Protein AF-A0A0C2JAK4-F1 (afdb_monomer_lite)

InterPro domains:
  IPR053164 IS1016-like transposase [PTHR47163] (3-109)

Foldseek 3Di:
DLVVCVVVVHDLVVCCVVPVDDSVVSVVVCVVCCVVCVLVDDQWEKEKEKDFDFDDDPDDDDDGPTWIWIKMWTPDPVTDIDIDTDPDLQLVRVVVVCPVPPRAQYWYFYPDPPDTDTDGNVCCPDPVVSVVVRCSSCPDDPPPD

Organism: Thelohanellus kitauei (NCBI:txid669202)

Radius of gyration: 22.24 Å; chains: 1; bounding box: 62×41×55 Å

Sequence (145 aa):
MLSYFWLSSANNKQIETYTGHCKSTVTHYKTFLRPLVSDRGENVIVEIDETKMGKNKHHRGHSVDGAWVLGGVERTEEHRVFLVYVSDRTEATLLGIIRTYVLPLSIIMTIVFCHITILTNSILTSPLTIATLSRILKLEPIPIV

pLDDT: mean 70.79, std 16.75, range [28.66, 92.81]

Structure (mmCIF, N/CA/C/O backbone):
data_AF-A0A0C2JAK4-F1
#
_entry.id   AF-A0A0C2JAK4-F1
#
loop_
_atom_site.group_PDB
_atom_site.id
_atom_site.type_symbol
_atom_site.label_atom_id
_atom_site.label_alt_id
_atom_site.label_comp_id
_atom_site.label_asym_id
_atom_site.label_entity_id
_atom_site.label_seq_id
_atom_site.pdbx_PDB_ins_code
_atom_site.Cartn_x
_atom_site.Cartn_y
_atom_site.Cartn_z
_atom_site.occupancy
_atom_site.B_iso_or_equiv
_atom_site.auth_seq_id
_atom_site.auth_comp_id
_atom_site.auth_asym_id
_atom_site.auth_atom_id
_atom_site.pdbx_PDB_model_num
ATOM 1 N N . MET A 1 1 ? -19.560 11.756 17.191 1.00 76.94 1 MET A N 1
ATOM 2 C CA . MET A 1 1 ? -19.222 10.966 18.398 1.00 76.94 1 MET A CA 1
ATOM 3 C C . MET A 1 1 ? -18.855 9.516 18.059 1.00 76.94 1 MET A C 1
ATOM 5 O O . MET A 1 1 ? -17.797 9.081 18.482 1.00 76.94 1 MET A O 1
ATOM 9 N N . LEU A 1 2 ? -19.630 8.781 17.246 1.00 82.75 2 LEU A N 1
ATOM 10 C CA . LEU A 1 2 ? -19.293 7.394 16.856 1.00 82.75 2 LEU A CA 1
ATOM 11 C C . LEU A 1 2 ? -17.966 7.239 16.077 1.00 82.75 2 LEU A C 1
ATOM 13 O O . LEU A 1 2 ? -17.293 6.222 16.216 1.00 82.75 2 LEU A O 1
ATOM 17 N N . SER A 1 3 ? -17.555 8.243 15.292 1.00 84.44 3 SER A N 1
ATOM 18 C CA . SER A 1 3 ? -16.267 8.258 14.568 1.00 84.44 3 SER A CA 1
ATOM 19 C C . SER A 1 3 ? -15.070 8.232 15.509 1.00 84.44 3 SER A C 1
ATOM 21 O O . SER A 1 3 ? -14.101 7.531 15.240 1.00 84.44 3 SER A O 1
ATOM 23 N N . TYR A 1 4 ? -15.159 8.948 16.631 1.00 86.56 4 TYR A N 1
ATOM 24 C CA . TYR A 1 4 ? -14.109 8.989 17.645 1.00 86.56 4 TYR A CA 1
ATOM 25 C C . TYR A 1 4 ? -13.848 7.600 18.237 1.00 86.56 4 TYR A C 1
ATOM 27 O O . TYR A 1 4 ? -12.702 7.175 18.313 1.00 86.56 4 TYR A O 1
ATOM 35 N N . PHE A 1 5 ? -14.907 6.853 18.566 1.00 86.94 5 PHE A N 1
ATOM 36 C CA . PHE A 1 5 ? -14.777 5.490 19.087 1.00 86.94 5 PHE A CA 1
ATOM 37 C C . PHE A 1 5 ? -14.240 4.485 18.062 1.00 86.94 5 PHE A C 1
ATOM 39 O O . PHE A 1 5 ? -13.640 3.480 18.434 1.00 86.94 5 PHE A O 1
ATOM 46 N N . TRP A 1 6 ? -14.476 4.729 16.771 1.00 81.50 6 TRP A N 1
ATOM 47 C CA . TRP A 1 6 ? -13.895 3.914 15.708 1.00 81.50 6 TRP A CA 1
ATOM 48 C C . TRP A 1 6 ? -12.390 4.172 15.578 1.00 81.50 6 TRP A C 1
ATOM 50 O O . TRP A 1 6 ? -11.620 3.222 15.515 1.00 81.50 6 TRP A O 1
ATOM 60 N N . LEU A 1 7 ? -11.976 5.444 15.624 1.00 81.50 7 LEU A N 1
ATOM 61 C CA . LEU A 1 7 ? -10.567 5.854 15.595 1.00 81.50 7 LEU A CA 1
ATOM 62 C C . LEU A 1 7 ? -9.779 5.383 16.824 1.00 81.50 7 LEU A C 1
ATOM 64 O O . LEU A 1 7 ? -8.605 5.058 16.703 1.00 81.50 7 LEU A O 1
ATOM 68 N N . SER A 1 8 ? -10.411 5.321 17.997 1.00 84.00 8 SER A N 1
ATOM 69 C CA . SER A 1 8 ? -9.791 4.788 19.216 1.00 84.00 8 SER A CA 1
ATOM 70 C C . SER A 1 8 ? -9.843 3.258 19.323 1.00 84.00 8 SER A C 1
ATOM 72 O O . SER A 1 8 ? -9.528 2.712 20.380 1.00 84.00 8 SER A O 1
ATOM 74 N N . SER A 1 9 ? -10.243 2.558 18.253 1.00 83.50 9 SER A N 1
ATOM 75 C CA . SER A 1 9 ? -10.351 1.093 18.200 1.00 83.50 9 SER A CA 1
ATOM 76 C C . SER A 1 9 ? -11.215 0.492 19.321 1.00 83.50 9 SER A C 1
ATOM 78 O O . SER A 1 9 ? -10.938 -0.595 19.827 1.00 83.50 9 SER A O 1
ATOM 80 N N . ALA A 1 10 ? -12.294 1.181 19.711 1.00 86.75 10 ALA A N 1
ATOM 81 C CA . ALA A 1 10 ? -13.186 0.724 20.772 1.00 86.75 10 ALA A CA 1
ATOM 82 C C . ALA A 1 10 ? -14.059 -0.468 20.334 1.00 86.75 10 ALA A C 1
ATOM 84 O O . ALA A 1 10 ? -14.541 -0.569 19.191 1.00 86.75 10 ALA A O 1
ATOM 85 N N . ASN A 1 11 ? -14.315 -1.372 21.280 1.00 89.31 11 ASN A N 1
ATOM 86 C CA . ASN A 1 11 ? -15.092 -2.580 21.040 1.00 89.31 11 ASN A CA 1
ATOM 87 C C . ASN A 1 11 ? -16.589 -2.251 20.880 1.00 89.31 11 ASN A C 1
ATOM 89 O O . ASN A 1 11 ? -17.099 -1.338 21.526 1.00 89.31 11 ASN A O 1
ATOM 93 N N . ASN A 1 12 ? -17.327 -3.004 20.055 1.00 87.94 12 ASN A N 1
ATOM 94 C CA . ASN A 1 12 ? -18.733 -2.689 19.735 1.00 87.94 12 ASN A CA 1
ATOM 95 C C . ASN A 1 12 ? -19.600 -2.586 20.995 1.00 87.94 12 ASN A C 1
ATOM 97 O O . ASN A 1 12 ? -20.368 -1.642 21.140 1.00 87.94 12 ASN A O 1
ATOM 101 N N . LYS A 1 13 ? -19.379 -3.490 21.952 1.00 89.38 13 LYS A N 1
ATOM 102 C CA . LYS A 1 13 ? -20.097 -3.506 23.229 1.00 89.38 13 LYS A CA 1
ATOM 103 C C . LYS A 1 13 ? -19.837 -2.252 24.071 1.00 89.38 13 LYS A C 1
ATOM 105 O O . LYS A 1 13 ? -20.741 -1.768 24.733 1.00 89.38 13 LYS A O 1
ATOM 110 N N . GLN A 1 14 ? -18.620 -1.705 24.024 1.00 89.19 14 GLN A N 1
ATOM 111 C CA . GLN A 1 14 ? -18.293 -0.449 24.706 1.00 89.19 14 GLN A CA 1
ATOM 112 C C . GLN A 1 14 ? -19.018 0.725 24.044 1.00 89.19 14 GLN A C 1
ATOM 114 O O . GLN A 1 14 ? -19.577 1.572 24.731 1.00 89.19 14 GLN A O 1
ATOM 119 N N . ILE A 1 15 ? -19.058 0.747 22.710 1.00 90.00 15 ILE A N 1
ATOM 120 C CA . ILE A 1 15 ? -19.743 1.790 21.937 1.00 90.00 15 ILE A CA 1
ATOM 121 C C . ILE A 1 15 ? -21.242 1.790 22.242 1.00 90.00 15 ILE A C 1
ATOM 123 O O . ILE A 1 15 ? -21.810 2.855 22.477 1.00 90.00 15 ILE A O 1
ATOM 127 N N . GLU A 1 16 ? -21.864 0.612 22.283 1.00 91.69 16 GLU A N 1
ATOM 128 C CA . GLU A 1 16 ? -23.271 0.441 22.663 1.00 91.69 16 GLU A CA 1
ATOM 129 C C . GLU A 1 16 ? -23.534 1.010 24.067 1.00 91.69 16 GLU A C 1
ATOM 131 O O . GLU A 1 16 ? -24.445 1.817 24.232 1.00 91.69 16 GLU A O 1
ATOM 136 N N . THR A 1 17 ? -22.684 0.695 25.053 1.00 92.81 17 THR A N 1
ATOM 137 C CA . THR A 1 17 ? -22.815 1.210 26.427 1.00 92.81 17 THR A CA 1
ATOM 138 C C . THR A 1 17 ? -22.632 2.728 26.522 1.00 92.81 17 THR A C 1
ATOM 140 O O . THR A 1 17 ? -23.384 3.386 27.234 1.00 92.81 17 THR A O 1
ATOM 143 N N . TYR A 1 18 ? -21.649 3.304 25.824 1.00 90.81 18 TYR A N 1
ATOM 144 C CA . TYR A 1 18 ? -21.356 4.740 25.919 1.00 90.81 18 TYR A CA 1
ATOM 145 C C . TYR A 1 18 ? -22.320 5.622 25.123 1.00 90.81 18 TYR A C 1
ATOM 147 O O . TYR A 1 18 ? -22.541 6.770 25.497 1.00 90.81 18 TYR A O 1
ATOM 155 N N . THR A 1 19 ? -22.856 5.124 24.005 1.00 89.00 19 THR A N 1
ATOM 156 C CA . THR A 1 19 ? -23.712 5.917 23.103 1.00 89.00 19 THR A CA 1
ATOM 157 C C . THR A 1 19 ? -25.196 5.581 23.211 1.00 89.00 19 THR A C 1
ATOM 159 O O . THR A 1 19 ? -26.024 6.361 22.751 1.00 89.00 19 THR A O 1
ATOM 162 N N . GLY A 1 20 ? -25.549 4.426 23.787 1.00 91.25 20 GLY A N 1
ATOM 163 C CA . GLY A 1 20 ? -26.929 3.938 23.859 1.00 91.25 20 GLY A CA 1
ATOM 164 C C . GLY A 1 20 ? -27.512 3.507 22.508 1.00 91.25 20 GLY A C 1
ATOM 165 O O . GLY A 1 20 ? -28.713 3.265 22.405 1.00 91.25 20 GLY A O 1
ATOM 166 N N . HIS A 1 21 ? -26.698 3.426 21.450 1.00 90.50 21 HIS A N 1
ATOM 167 C CA . HIS A 1 21 ? -27.156 2.991 20.134 1.00 90.50 21 HIS A CA 1
ATOM 168 C C . HIS A 1 21 ? -27.293 1.472 20.052 1.00 90.50 21 HIS A C 1
ATOM 170 O O . HIS A 1 21 ? -26.518 0.723 20.643 1.00 90.50 21 HIS A O 1
ATOM 176 N N . CYS A 1 22 ? -28.253 1.006 19.252 1.00 91.38 22 CYS A N 1
ATOM 177 C CA . CYS A 1 22 ? -28.420 -0.418 19.008 1.00 91.38 22 CYS A CA 1
ATOM 178 C C . CYS A 1 22 ? -27.255 -0.993 18.182 1.00 91.38 22 CYS A C 1
ATOM 180 O O . CYS A 1 22 ? -26.648 -0.323 17.338 1.00 91.38 22 CYS A O 1
ATOM 182 N N . LYS A 1 23 ? -26.980 -2.284 18.392 1.00 91.81 23 LYS A N 1
ATOM 183 C CA . LYS A 1 23 ? -25.909 -3.034 17.722 1.00 91.81 23 LYS A CA 1
ATOM 184 C C . LYS A 1 23 ? -25.942 -2.924 16.192 1.00 91.81 23 LYS A C 1
ATOM 186 O O . LYS A 1 23 ? -24.886 -2.848 15.557 1.00 91.81 23 LYS A O 1
ATOM 191 N N . SER A 1 24 ? -27.135 -2.909 15.590 1.00 92.19 24 SER A N 1
ATOM 192 C CA . SER A 1 24 ? -27.302 -2.776 14.137 1.00 92.19 24 SER A CA 1
ATOM 193 C C . SER A 1 24 ? -26.814 -1.417 13.637 1.00 92.19 24 SER A C 1
ATOM 195 O O . SER A 1 24 ? -26.059 -1.380 12.672 1.00 92.19 24 SER A O 1
ATOM 197 N N . THR A 1 25 ? -27.143 -0.326 14.332 1.00 91.81 25 THR A N 1
ATOM 198 C CA . THR A 1 25 ? -26.669 1.029 14.014 1.00 91.81 25 THR A CA 1
ATOM 199 C C . THR A 1 25 ? -25.156 1.148 14.152 1.00 91.81 25 THR A C 1
ATOM 201 O O . THR A 1 25 ? -24.506 1.677 13.253 1.00 91.81 25 THR A O 1
ATOM 204 N N . VAL A 1 26 ? -24.567 0.602 15.224 1.00 91.25 26 VAL A N 1
ATOM 205 C CA . VAL A 1 26 ? -23.102 0.596 15.405 1.00 91.25 26 VAL A CA 1
ATOM 206 C C . VAL A 1 26 ? -22.424 -0.157 14.261 1.00 91.25 26 VAL A C 1
ATOM 208 O O . VAL A 1 26 ? -21.462 0.337 13.678 1.00 91.25 26 VAL A O 1
ATOM 211 N N . THR A 1 27 ? -22.951 -1.324 13.894 1.00 90.81 27 THR A N 1
ATOM 212 C CA . THR A 1 27 ? -22.408 -2.136 12.796 1.00 90.81 27 THR A CA 1
ATOM 213 C C . THR A 1 27 ? -22.542 -1.418 11.456 1.00 90.81 27 THR A C 1
ATOM 215 O O . THR A 1 27 ? -21.560 -1.308 10.729 1.00 90.81 27 THR A O 1
ATOM 218 N N . HIS A 1 28 ? -23.724 -0.876 11.152 1.00 91.56 28 HIS A N 1
ATOM 219 C CA . HIS A 1 28 ? -23.988 -0.139 9.918 1.00 91.56 28 HIS A CA 1
ATOM 220 C C . HIS A 1 28 ? -23.047 1.063 9.782 1.00 91.56 28 HIS A C 1
ATOM 222 O O . HIS A 1 28 ? -22.443 1.276 8.734 1.00 91.56 28 HIS A O 1
ATOM 228 N N . TYR A 1 29 ? -22.840 1.790 10.879 1.00 89.19 29 TYR A N 1
ATOM 229 C CA . TYR A 1 29 ? -21.909 2.905 10.938 1.00 89.19 29 TYR A CA 1
ATOM 230 C C . TYR A 1 29 ? -20.452 2.480 10.711 1.00 89.19 29 TYR A C 1
ATOM 232 O O . TYR A 1 29 ? -19.749 3.109 9.923 1.00 89.19 29 TYR A O 1
ATOM 240 N N . LYS A 1 30 ? -19.987 1.396 11.355 1.00 86.25 30 LYS A N 1
ATOM 241 C CA . LYS A 1 30 ? -18.631 0.864 11.128 1.00 86.25 30 LYS A CA 1
ATOM 242 C C . LYS A 1 30 ? -18.432 0.429 9.674 1.00 86.25 30 LYS A C 1
ATOM 244 O O . LYS A 1 30 ? -17.369 0.685 9.117 1.00 86.25 30 LYS A O 1
ATOM 249 N N . THR A 1 31 ? -19.434 -0.204 9.066 1.00 88.56 31 THR A N 1
ATOM 250 C CA . THR A 1 31 ? -19.401 -0.612 7.654 1.00 88.56 31 THR A CA 1
ATOM 251 C C . THR A 1 31 ? -19.341 0.595 6.723 1.00 88.56 31 THR A C 1
ATOM 253 O O . THR A 1 31 ? -18.576 0.569 5.768 1.00 88.56 31 THR A O 1
ATOM 256 N N . PHE A 1 32 ? -20.088 1.660 7.023 1.00 87.00 32 PHE A N 1
ATOM 257 C CA . PHE A 1 32 ? -20.065 2.908 6.259 1.00 87.00 32 PHE A CA 1
ATOM 258 C C . PHE A 1 32 ? -18.734 3.665 6.393 1.00 87.00 32 PHE A C 1
ATOM 260 O O . PHE A 1 32 ? -18.204 4.160 5.404 1.00 87.00 32 PHE A O 1
ATOM 267 N N . LEU A 1 33 ? -18.163 3.735 7.600 1.00 81.88 33 LEU A N 1
ATOM 268 C CA . LEU A 1 33 ? -16.890 4.420 7.837 1.00 81.88 33 LEU A CA 1
ATOM 269 C C . LEU A 1 33 ? -15.672 3.682 7.289 1.00 81.88 33 LEU A C 1
ATOM 271 O O . LEU A 1 33 ? -14.689 4.332 6.948 1.00 81.88 33 LEU A O 1
ATOM 275 N N . ARG A 1 34 ? -15.706 2.345 7.249 1.00 79.06 34 ARG A N 1
ATOM 276 C CA . ARG A 1 34 ? -14.562 1.531 6.829 1.00 79.06 34 ARG A CA 1
ATOM 277 C C . ARG A 1 34 ? -13.983 1.985 5.483 1.00 79.06 34 ARG A C 1
ATOM 279 O O . ARG A 1 34 ? -12.807 2.309 5.492 1.00 79.06 34 ARG A O 1
ATOM 286 N N . PRO A 1 35 ? -14.740 2.084 4.374 1.00 73.00 35 PRO A N 1
ATOM 287 C CA . PRO A 1 35 ? -14.182 2.574 3.112 1.00 73.00 35 PRO A CA 1
ATOM 288 C C . PRO A 1 35 ? -13.702 4.029 3.222 1.00 73.00 35 PRO A C 1
ATOM 290 O O . PRO A 1 35 ? -12.588 4.337 2.832 1.00 73.00 35 PRO A O 1
ATOM 293 N N . LEU A 1 36 ? -14.467 4.908 3.879 1.00 70.94 36 LEU A N 1
ATOM 294 C CA . LEU A 1 36 ? -14.121 6.333 4.004 1.00 70.94 36 LEU A CA 1
ATOM 295 C C . LEU A 1 36 ? -12.795 6.600 4.738 1.00 70.94 36 LEU A C 1
ATOM 297 O O . LEU A 1 36 ? -12.206 7.670 4.572 1.00 70.94 36 LEU A O 1
ATOM 301 N N . VAL A 1 37 ? -12.358 5.670 5.592 1.00 66.12 37 VAL A N 1
ATOM 302 C CA . VAL A 1 37 ? -11.140 5.809 6.401 1.00 66.12 37 VAL A CA 1
ATOM 303 C C . VAL A 1 37 ? -10.040 4.824 5.987 1.00 66.12 37 VAL A C 1
ATOM 305 O O . VAL A 1 37 ? -8.871 5.179 6.099 1.00 66.12 37 VAL A O 1
ATOM 308 N N . SER A 1 38 ? -10.367 3.643 5.448 1.00 59.59 38 SER A N 1
ATOM 309 C CA . SER A 1 38 ? -9.380 2.709 4.870 1.00 59.59 38 SER A CA 1
ATOM 310 C C . SER A 1 38 ? -8.662 3.292 3.655 1.00 59.59 38 SER A C 1
ATOM 312 O O . SER A 1 38 ? -7.501 2.964 3.433 1.00 59.59 38 SER A O 1
ATOM 314 N N . ASP A 1 39 ? -9.286 4.225 2.934 1.00 54.72 39 ASP A N 1
ATOM 315 C CA . ASP A 1 39 ? -8.647 4.935 1.819 1.00 54.72 39 ASP A CA 1
ATOM 316 C C . ASP A 1 39 ? -7.495 5.858 2.280 1.00 54.72 39 ASP A C 1
ATOM 318 O O . ASP A 1 39 ? -6.775 6.430 1.461 1.00 54.72 39 ASP A O 1
ATOM 322 N N . ARG A 1 40 ? -7.290 6.010 3.599 1.00 51.91 40 ARG A N 1
ATOM 323 C CA . ARG A 1 40 ? -6.191 6.778 4.206 1.00 51.91 40 ARG A CA 1
ATOM 324 C C . ARG A 1 40 ? -5.013 5.917 4.660 1.00 51.91 40 ARG A C 1
ATOM 326 O O . ARG A 1 40 ? -4.355 6.295 5.621 1.00 51.91 40 ARG A O 1
ATOM 333 N N . GLY A 1 41 ? -4.752 4.827 3.937 1.00 53.16 41 GLY A N 1
ATOM 334 C CA . GLY A 1 41 ? -3.452 4.166 3.830 1.00 53.16 41 GLY A CA 1
ATOM 335 C C . GLY A 1 41 ? -2.837 3.732 5.156 1.00 53.16 41 GLY A C 1
ATOM 336 O O . GLY A 1 41 ? -2.249 4.529 5.886 1.00 53.16 41 GLY A O 1
ATOM 337 N N . GLU A 1 42 ? -2.857 2.427 5.420 1.00 58.50 42 GLU A N 1
ATOM 338 C CA . GLU A 1 42 ? -1.769 1.835 6.197 1.00 58.50 42 GLU A CA 1
ATOM 339 C C . GLU A 1 42 ? -0.447 2.354 5.617 1.00 58.50 42 GLU A C 1
ATOM 341 O O . GLU A 1 42 ? -0.331 2.517 4.401 1.00 58.50 42 GLU A O 1
ATOM 346 N N . ASN A 1 43 ? 0.521 2.684 6.475 1.00 63.06 43 ASN A N 1
ATOM 347 C CA . ASN A 1 43 ? 1.854 3.138 6.072 1.00 63.06 43 ASN A CA 1
ATOM 348 C C . ASN A 1 43 ? 2.610 1.976 5.402 1.00 63.06 43 ASN A C 1
ATOM 350 O O . ASN A 1 43 ? 3.599 1.471 5.933 1.00 63.06 43 ASN A O 1
ATOM 354 N N . VAL A 1 44 ? 2.090 1.500 4.271 1.00 72.44 44 VAL A N 1
ATOM 355 C CA . VAL A 1 44 ? 2.578 0.353 3.530 1.00 72.44 44 VAL A CA 1
ATOM 356 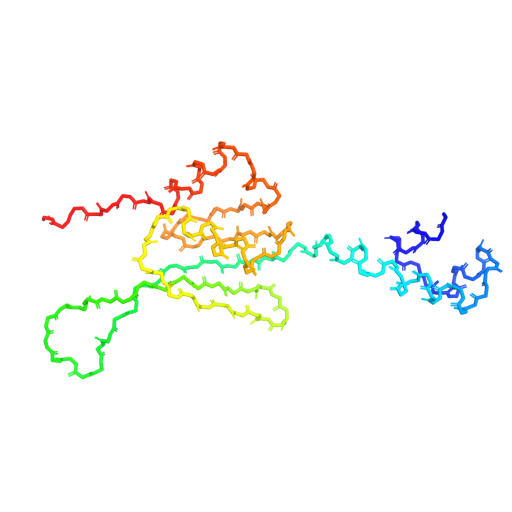C C . VAL A 1 44 ? 3.911 0.752 2.943 1.00 72.44 44 VAL A C 1
ATOM 358 O O . VAL A 1 44 ? 4.039 1.768 2.256 1.00 72.44 44 VAL A O 1
ATOM 361 N N . ILE A 1 45 ? 4.917 -0.046 3.266 1.00 79.62 45 ILE A N 1
ATOM 362 C CA . ILE A 1 45 ? 6.256 0.126 2.741 1.00 79.62 45 ILE A CA 1
ATOM 363 C C . ILE A 1 45 ? 6.309 -0.627 1.414 1.00 79.62 45 ILE A C 1
ATOM 365 O O . ILE A 1 45 ? 6.118 -1.842 1.389 1.00 79.62 45 ILE A O 1
ATOM 369 N N . VAL A 1 46 ? 6.557 0.087 0.322 1.00 81.94 46 VAL A N 1
ATOM 370 C CA . VAL A 1 46 ? 6.717 -0.492 -1.014 1.00 81.94 46 VAL A CA 1
ATOM 371 C C . VAL A 1 46 ? 8.167 -0.356 -1.433 1.00 81.94 46 VAL A C 1
ATOM 373 O O . VAL A 1 46 ? 8.695 0.754 -1.499 1.00 81.94 46 VAL A O 1
ATOM 376 N N . GLU A 1 47 ? 8.807 -1.481 -1.723 1.00 85.25 47 GLU A N 1
ATOM 377 C CA . GLU A 1 47 ? 10.134 -1.503 -2.324 1.00 85.25 47 GLU A CA 1
ATOM 378 C C . GLU A 1 47 ? 10.006 -1.456 -3.835 1.00 85.25 47 GLU A C 1
ATOM 380 O O . GLU A 1 47 ? 9.246 -2.235 -4.399 1.00 85.25 47 GLU A O 1
ATOM 385 N N . ILE A 1 48 ? 10.728 -0.547 -4.483 1.00 85.44 48 ILE A N 1
ATOM 386 C CA . ILE A 1 48 ? 10.701 -0.375 -5.937 1.00 85.44 48 ILE A CA 1
ATOM 387 C C . ILE A 1 48 ? 12.110 -0.569 -6.488 1.00 85.44 48 ILE A C 1
ATOM 389 O O . ILE A 1 48 ? 13.066 0.017 -5.968 1.00 85.44 48 ILE A O 1
ATOM 393 N N . ASP A 1 49 ? 12.209 -1.366 -7.551 1.00 83.69 49 ASP A N 1
ATOM 394 C CA . ASP A 1 49 ? 13.454 -1.686 -8.241 1.00 83.69 49 ASP A CA 1
ATOM 395 C C . ASP A 1 49 ? 13.304 -1.621 -9.773 1.00 83.69 49 ASP A C 1
ATOM 397 O O . ASP A 1 49 ? 12.254 -1.944 -10.338 1.00 83.69 49 ASP A O 1
ATOM 401 N N . GLU A 1 50 ? 14.374 -1.206 -10.452 1.00 82.00 50 GLU A N 1
ATOM 402 C CA . GLU A 1 50 ? 14.474 -1.144 -11.913 1.00 82.00 50 GLU A CA 1
ATOM 403 C C . GLU A 1 50 ? 15.408 -2.247 -12.414 1.00 82.00 50 GLU A C 1
ATOM 405 O O . GLU A 1 50 ? 16.611 -2.220 -12.165 1.00 82.00 50 GLU A O 1
ATOM 410 N N . THR A 1 51 ? 14.888 -3.189 -13.203 1.00 79.56 51 THR A N 1
ATOM 411 C CA . THR A 1 51 ? 15.701 -4.265 -13.784 1.00 79.56 51 THR A CA 1
ATOM 412 C C . THR A 1 51 ? 15.601 -4.274 -15.308 1.00 79.56 51 THR A C 1
ATOM 414 O O . THR A 1 51 ? 14.513 -4.261 -15.887 1.00 79.56 51 THR A O 1
ATOM 417 N N . LYS A 1 52 ? 16.749 -4.362 -15.993 1.00 78.81 52 LYS A N 1
ATOM 418 C CA . LYS A 1 52 ? 16.798 -4.623 -17.438 1.00 78.81 52 LYS A CA 1
ATOM 419 C C . LYS A 1 52 ? 16.722 -6.129 -17.688 1.00 78.81 52 LYS A C 1
ATOM 421 O O . LYS A 1 52 ? 17.694 -6.856 -17.498 1.00 78.81 52 LYS A O 1
ATOM 426 N N . MET A 1 53 ? 15.567 -6.596 -18.142 1.00 69.38 53 MET A N 1
ATOM 427 C CA . MET A 1 53 ? 15.323 -7.991 -18.487 1.00 69.38 53 MET A CA 1
ATOM 428 C C . MET A 1 53 ? 15.721 -8.259 -19.937 1.00 69.38 53 MET A C 1
ATOM 430 O O . MET A 1 53 ? 15.068 -7.832 -20.888 1.00 69.38 53 MET A O 1
ATOM 434 N N . GLY A 1 54 ? 16.802 -9.009 -20.113 1.00 70.38 54 GLY A N 1
ATOM 435 C CA . GLY A 1 54 ? 17.232 -9.533 -21.401 1.00 70.38 54 GLY A CA 1
ATOM 436 C C . GLY A 1 54 ? 17.220 -11.060 -21.410 1.00 70.38 54 GLY A C 1
ATOM 437 O O . GLY A 1 54 ? 17.587 -11.692 -20.422 1.00 70.38 54 GLY A O 1
ATOM 438 N N . LYS A 1 55 ? 16.833 -11.689 -22.525 1.00 63.81 55 LYS A N 1
ATOM 439 C CA . LYS A 1 55 ? 17.086 -13.123 -22.720 1.00 63.81 55 LYS A CA 1
ATOM 440 C C . LYS A 1 55 ? 18.590 -13.390 -22.734 1.00 63.81 55 LYS A C 1
ATOM 442 O O . LYS A 1 55 ? 19.277 -12.825 -23.569 1.00 63.81 55 LYS A O 1
ATOM 447 N N . ASN A 1 56 ? 19.042 -14.345 -21.919 1.00 57.81 56 ASN A N 1
ATOM 448 C CA . ASN A 1 56 ? 19.994 -15.367 -22.360 1.00 57.81 56 ASN A CA 1
ATOM 449 C C . ASN A 1 56 ? 19.892 -16.620 -21.485 1.00 57.81 56 ASN A C 1
ATOM 451 O O . ASN A 1 56 ? 20.385 -16.664 -20.364 1.00 57.81 56 ASN A O 1
ATOM 455 N N . LYS A 1 57 ? 19.306 -17.687 -22.031 1.00 57.91 57 LYS A N 1
ATOM 456 C CA . LYS A 1 57 ? 19.522 -19.047 -21.529 1.00 57.91 57 LYS A CA 1
ATOM 457 C C . LYS A 1 57 ? 20.329 -19.759 -22.618 1.00 57.91 57 LYS A C 1
ATOM 459 O O . LYS A 1 57 ? 19.841 -19.810 -23.744 1.00 57.91 57 LYS A O 1
ATOM 464 N N . HIS A 1 58 ? 21.506 -20.305 -22.277 1.00 58.41 58 HIS A N 1
ATOM 465 C CA . HIS A 1 58 ? 22.464 -21.058 -23.132 1.00 58.41 58 HIS A CA 1
ATOM 466 C C . HIS A 1 58 ? 23.607 -20.278 -23.845 1.00 58.41 58 HIS A C 1
ATOM 468 O O . HIS A 1 58 ? 24.201 -20.810 -24.777 1.00 58.41 58 HIS A O 1
ATOM 474 N N . HIS A 1 59 ? 23.973 -19.072 -23.387 1.00 55.41 59 HIS A N 1
ATOM 475 C CA . HIS A 1 59 ? 25.279 -18.402 -23.631 1.00 55.41 59 HIS A CA 1
ATOM 476 C C . HIS A 1 59 ? 25.850 -18.403 -25.068 1.00 55.41 59 HIS A C 1
ATOM 478 O O . HIS A 1 59 ? 27.060 -18.519 -25.262 1.00 55.41 59 HIS A O 1
ATOM 484 N N . ARG A 1 60 ? 25.011 -18.240 -26.092 1.00 56.38 60 ARG A N 1
ATOM 485 C CA . ARG A 1 60 ? 25.472 -17.912 -27.448 1.00 56.38 60 ARG A CA 1
ATOM 486 C C . ARG A 1 60 ? 25.154 -16.448 -27.754 1.00 56.38 60 ARG A C 1
ATOM 488 O O . ARG A 1 60 ? 23.991 -16.069 -27.694 1.00 56.38 60 ARG A O 1
ATOM 495 N N . GLY A 1 61 ? 26.174 -15.673 -28.135 1.00 63.88 61 GLY A N 1
ATOM 496 C CA . GLY A 1 61 ? 26.033 -14.322 -28.698 1.00 63.88 61 GLY A CA 1
ATOM 497 C C . GLY A 1 61 ? 26.387 -13.151 -27.768 1.00 63.88 61 GLY A C 1
ATOM 498 O O . GLY A 1 61 ? 26.646 -13.325 -26.580 1.00 63.88 61 GLY A O 1
ATOM 499 N N . HIS A 1 62 ? 26.411 -11.954 -28.364 1.00 58.97 62 HIS A N 1
ATOM 500 C CA . HIS A 1 62 ? 26.687 -10.657 -27.742 1.00 58.97 62 HIS A CA 1
ATOM 501 C C . HIS A 1 62 ? 25.387 -9.981 -27.271 1.00 58.97 62 HIS A C 1
ATOM 503 O O . HIS A 1 62 ? 24.332 -10.196 -27.856 1.00 58.97 62 HIS A O 1
ATOM 509 N N . SER A 1 63 ? 25.543 -9.185 -26.212 1.00 56.41 63 SER A N 1
ATOM 510 C CA . SER A 1 63 ? 24.641 -8.281 -25.475 1.00 56.41 63 SER A CA 1
ATOM 511 C C . SER A 1 63 ? 23.145 -8.196 -25.817 1.00 56.41 63 SER A C 1
ATOM 513 O O . SER A 1 63 ? 22.741 -8.027 -26.964 1.00 56.41 63 SER A O 1
ATOM 515 N N . VAL A 1 64 ? 22.317 -8.188 -24.766 1.00 56.03 64 VAL A N 1
ATOM 516 C CA . VAL A 1 64 ? 20.861 -8.130 -24.896 1.00 56.03 64 VAL A CA 1
ATOM 517 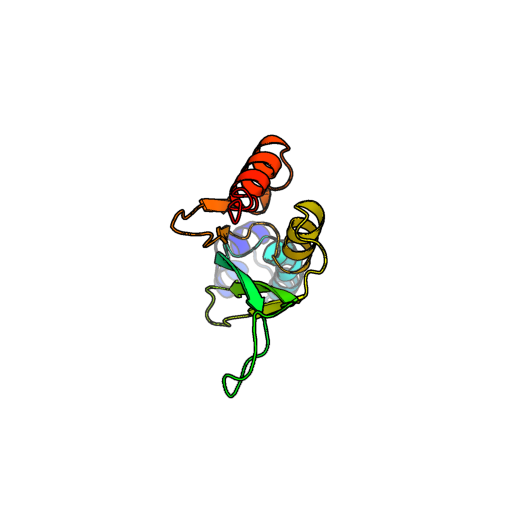C C . VAL A 1 64 ? 20.346 -6.699 -25.035 1.00 56.03 64 VAL A C 1
ATOM 519 O O . VAL A 1 64 ? 20.486 -5.860 -24.134 1.00 56.03 64 VAL A O 1
ATOM 522 N N . ASP A 1 65 ? 19.642 -6.481 -26.142 1.00 63.72 65 ASP A N 1
ATOM 523 C CA . ASP A 1 65 ? 18.624 -5.449 -26.312 1.00 63.72 65 ASP A CA 1
ATOM 524 C C . ASP A 1 65 ? 17.418 -5.801 -25.415 1.00 63.72 65 ASP A C 1
ATOM 526 O O . ASP A 1 65 ? 16.464 -6.470 -25.805 1.00 63.72 65 ASP A O 1
ATOM 530 N N . GLY A 1 66 ? 17.591 -5.550 -24.116 1.00 69.25 66 GLY A N 1
ATOM 531 C CA . GLY A 1 66 ? 16.679 -5.977 -23.055 1.00 69.25 66 GLY A CA 1
ATOM 532 C C . GLY A 1 66 ? 15.548 -4.987 -22.790 1.00 69.25 66 GLY A C 1
ATOM 533 O O . GLY A 1 66 ? 15.729 -3.773 -22.876 1.00 69.25 66 GLY A O 1
ATOM 534 N N . ALA A 1 67 ? 14.407 -5.534 -22.390 1.00 78.31 67 ALA A N 1
ATOM 535 C CA . ALA A 1 67 ? 13.244 -4.816 -21.907 1.00 78.31 67 ALA A CA 1
ATOM 536 C C . ALA A 1 67 ? 13.506 -4.240 -20.511 1.00 78.31 67 ALA A C 1
ATOM 538 O O . ALA A 1 67 ? 13.909 -4.974 -19.610 1.00 78.31 67 ALA A O 1
ATOM 539 N N . TRP A 1 68 ? 13.247 -2.953 -20.296 1.00 83.06 68 TRP A N 1
ATOM 540 C CA . TRP A 1 68 ? 13.235 -2.415 -18.938 1.00 83.06 68 TRP A CA 1
ATOM 541 C C . TRP A 1 68 ? 11.943 -2.818 -18.240 1.00 83.06 68 TRP A C 1
ATOM 543 O O . TRP A 1 68 ? 10.861 -2.761 -18.823 1.00 83.06 68 TRP A O 1
ATOM 553 N N . VAL A 1 69 ? 12.068 -3.254 -16.993 1.00 83.62 69 VAL A N 1
ATOM 554 C CA . VAL A 1 69 ? 10.945 -3.619 -16.140 1.00 83.62 69 VAL A CA 1
ATOM 555 C C . VAL A 1 69 ? 11.089 -2.860 -14.832 1.00 83.62 69 VAL A C 1
ATOM 557 O O . VAL A 1 69 ? 12.132 -2.926 -14.182 1.00 83.62 69 VAL A O 1
ATOM 560 N N . LEU A 1 70 ? 10.034 -2.144 -14.458 1.00 86.56 70 LEU A N 1
ATOM 561 C CA . LEU A 1 70 ? 9.883 -1.575 -13.129 1.00 86.56 70 LEU A CA 1
ATOM 562 C C . LEU A 1 70 ? 9.108 -2.576 -12.278 1.00 86.56 70 LEU A C 1
ATOM 564 O O . LEU A 1 70 ? 7.979 -2.942 -12.618 1.00 86.56 70 LEU A O 1
ATOM 568 N N . GLY A 1 71 ? 9.729 -3.036 -11.202 1.00 86.38 71 GLY A N 1
ATOM 569 C CA . GLY A 1 71 ? 9.122 -3.930 -10.231 1.00 86.38 71 GLY A CA 1
ATOM 570 C C . GLY A 1 71 ? 8.879 -3.218 -8.913 1.00 86.38 71 GLY A C 1
ATOM 571 O O . GLY A 1 71 ? 9.660 -2.353 -8.518 1.00 86.38 71 GLY A O 1
ATOM 572 N N . GLY A 1 72 ? 7.820 -3.599 -8.210 1.00 87.88 72 GLY A N 1
ATOM 573 C CA . GLY A 1 72 ? 7.650 -3.206 -6.822 1.00 87.88 72 GLY A CA 1
ATOM 574 C C . GLY A 1 72 ? 7.010 -4.299 -5.987 1.00 87.88 72 GLY A C 1
ATOM 575 O O . GLY A 1 72 ? 6.172 -5.052 -6.485 1.00 87.88 72 GLY A O 1
ATOM 576 N N . VAL A 1 73 ? 7.424 -4.390 -4.726 1.00 85.75 73 VAL A N 1
ATOM 577 C CA . VAL A 1 73 ? 6.912 -5.349 -3.745 1.00 85.75 73 VAL A CA 1
ATOM 578 C C . VAL A 1 73 ? 6.469 -4.628 -2.479 1.00 85.75 73 VAL A C 1
ATOM 580 O O . VAL A 1 73 ? 7.192 -3.806 -1.916 1.00 85.75 73 VAL A O 1
ATOM 583 N N . GLU A 1 74 ? 5.263 -4.938 -2.020 1.00 86.50 74 GLU A N 1
ATOM 584 C CA . GLU A 1 74 ? 4.774 -4.497 -0.719 1.00 86.50 74 GLU A CA 1
ATOM 585 C C . GLU A 1 74 ? 5.429 -5.326 0.395 1.00 86.50 74 GLU A C 1
ATOM 587 O O . GLU A 1 74 ? 5.384 -6.559 0.392 1.00 86.50 74 GLU A O 1
ATOM 592 N N . ARG A 1 75 ? 5.996 -4.655 1.403 1.00 81.19 75 ARG A N 1
ATOM 593 C CA . ARG A 1 75 ? 6.413 -5.275 2.668 1.00 81.19 75 ARG A CA 1
ATOM 594 C C . ARG A 1 75 ? 5.224 -5.406 3.619 1.00 81.19 75 ARG A C 1
ATOM 596 O O . ARG A 1 75 ? 5.205 -4.835 4.707 1.00 81.19 75 ARG A O 1
ATOM 603 N N . THR A 1 76 ? 4.219 -6.144 3.174 1.00 80.69 76 THR A N 1
ATOM 604 C CA . THR A 1 76 ? 3.032 -6.537 3.942 1.00 80.69 76 THR A CA 1
ATOM 605 C C . THR A 1 76 ? 2.977 -8.058 4.023 1.00 80.69 76 THR A C 1
ATOM 607 O O . THR A 1 76 ? 3.666 -8.739 3.268 1.00 80.69 76 THR A O 1
ATOM 610 N N . GLU A 1 77 ? 2.149 -8.610 4.911 1.00 73.62 77 GLU A N 1
ATOM 611 C CA . GLU A 1 77 ? 1.948 -10.068 4.999 1.00 73.62 77 GLU A CA 1
ATOM 612 C C . GLU A 1 77 ? 1.404 -10.667 3.687 1.00 73.62 77 GLU A C 1
ATOM 614 O O . GLU A 1 77 ? 1.621 -11.840 3.393 1.00 73.62 77 GLU A O 1
ATOM 619 N N . GLU A 1 78 ? 0.731 -9.849 2.872 1.00 77.81 78 GLU A N 1
ATOM 620 C CA . GLU A 1 78 ? 0.163 -10.244 1.581 1.00 77.81 78 GLU A CA 1
ATOM 621 C C . GLU A 1 78 ? 1.202 -10.285 0.447 1.00 77.81 78 GLU A C 1
ATOM 623 O O . GLU A 1 78 ? 0.948 -10.919 -0.576 1.00 77.81 78 GLU A O 1
ATOM 628 N N . HIS A 1 79 ? 2.355 -9.619 0.612 1.00 80.31 79 HIS A N 1
ATOM 629 C CA . HIS A 1 79 ? 3.456 -9.572 -0.359 1.00 80.31 79 HIS A CA 1
ATOM 630 C C . HIS A 1 79 ? 3.007 -9.317 -1.808 1.00 80.31 79 HIS A C 1
ATOM 632 O O . HIS A 1 79 ? 3.426 -10.011 -2.739 1.00 80.31 79 HIS A O 1
ATOM 638 N N . ARG A 1 80 ? 2.137 -8.322 -2.026 1.00 83.38 80 ARG A N 1
ATOM 639 C CA . ARG A 1 80 ? 1.704 -7.957 -3.382 1.00 83.38 80 ARG A CA 1
ATOM 640 C C . ARG A 1 80 ? 2.890 -7.457 -4.207 1.00 83.38 80 ARG A C 1
ATOM 642 O O . ARG A 1 80 ? 3.705 -6.672 -3.725 1.00 83.38 80 ARG A O 1
ATOM 649 N N . VAL A 1 81 ? 2.965 -7.903 -5.460 1.00 86.75 81 VAL A N 1
ATOM 650 C CA . VAL A 1 81 ? 4.037 -7.558 -6.403 1.00 86.75 81 VAL A CA 1
ATOM 651 C C . VAL A 1 81 ? 3.434 -7.025 -7.696 1.00 86.75 81 VAL A C 1
ATOM 653 O O . VAL A 1 81 ? 2.472 -7.595 -8.213 1.00 86.75 81 VAL A O 1
ATOM 656 N N . PHE A 1 82 ? 4.035 -5.976 -8.254 1.00 86.06 82 PHE A N 1
ATOM 657 C CA . PHE A 1 82 ? 3.783 -5.540 -9.626 1.00 86.06 82 PHE A CA 1
ATOM 658 C C . PHE A 1 82 ? 5.079 -5.542 -10.437 1.00 86.06 82 PHE A C 1
ATOM 660 O O . PHE A 1 82 ? 6.157 -5.270 -9.915 1.00 86.06 82 PHE A O 1
ATOM 667 N N . LEU A 1 83 ? 4.966 -5.856 -11.727 1.00 87.00 83 LEU A N 1
ATOM 668 C CA . LEU A 1 83 ? 6.057 -5.844 -12.701 1.00 87.00 83 LEU A CA 1
ATOM 669 C C . LEU A 1 83 ? 5.518 -5.220 -13.985 1.00 87.00 83 LEU A C 1
ATOM 671 O O . LEU A 1 83 ? 4.605 -5.764 -14.605 1.00 87.00 83 LEU A O 1
ATOM 675 N N . VAL A 1 84 ? 6.061 -4.070 -14.371 1.00 87.00 84 VAL A N 1
ATOM 676 C CA . VAL A 1 84 ? 5.571 -3.279 -15.502 1.00 87.00 84 VAL A CA 1
ATOM 677 C C . VAL A 1 84 ? 6.698 -3.063 -16.493 1.00 87.00 84 VAL A C 1
ATOM 679 O O . VAL A 1 84 ? 7.776 -2.596 -16.135 1.00 87.00 84 VAL A O 1
ATOM 682 N N . TYR A 1 85 ? 6.441 -3.397 -17.755 1.00 86.56 85 TYR A N 1
ATOM 683 C CA . TYR A 1 85 ? 7.352 -3.089 -18.850 1.00 86.56 85 TYR A CA 1
ATOM 684 C C . TYR A 1 85 ? 7.422 -1.576 -19.086 1.00 86.56 85 TYR A C 1
ATOM 686 O O . TYR A 1 85 ? 6.391 -0.908 -19.169 1.00 86.56 85 TYR A O 1
ATOM 694 N N . VAL A 1 86 ? 8.636 -1.050 -19.229 1.00 83.00 86 VAL A N 1
ATOM 695 C CA . VAL A 1 86 ? 8.908 0.371 -19.450 1.00 83.00 86 VAL A CA 1
ATOM 696 C C . VAL A 1 86 ? 9.658 0.525 -20.770 1.00 83.00 86 VAL A C 1
ATOM 698 O O . VAL A 1 86 ? 10.807 0.107 -20.888 1.00 83.00 86 VAL A O 1
ATOM 701 N N . SER A 1 87 ? 9.017 1.126 -21.773 1.00 78.12 87 SER A N 1
ATOM 702 C CA . SER A 1 87 ? 9.678 1.496 -23.033 1.00 78.12 87 SER A CA 1
ATOM 703 C C . SER A 1 87 ? 10.597 2.702 -22.841 1.00 78.12 87 SER A C 1
ATOM 705 O O . SER A 1 87 ? 11.750 2.684 -23.262 1.00 78.12 87 SER A O 1
ATOM 707 N N . ASP A 1 88 ? 10.100 3.717 -22.129 1.00 77.75 88 ASP A N 1
ATOM 708 C CA . ASP A 1 88 ? 10.773 4.996 -21.926 1.00 77.75 88 ASP A CA 1
ATOM 709 C C . ASP A 1 88 ? 11.043 5.237 -20.444 1.00 77.75 88 ASP A C 1
ATOM 711 O O . ASP A 1 88 ? 10.119 5.425 -19.651 1.00 77.75 88 ASP A O 1
ATOM 715 N N . ARG A 1 89 ? 12.325 5.314 -20.068 1.00 75.62 89 ARG A N 1
ATOM 716 C CA . ARG A 1 89 ? 12.786 5.585 -18.690 1.00 75.62 89 ARG A CA 1
ATOM 717 C C . ARG A 1 89 ? 12.625 7.046 -18.272 1.00 75.62 89 ARG A C 1
ATOM 719 O O . ARG A 1 89 ? 13.394 7.572 -17.467 1.00 75.62 89 ARG A O 1
ATOM 726 N N . THR A 1 90 ? 11.662 7.748 -18.859 1.00 76.94 90 THR A N 1
ATOM 727 C CA . THR A 1 90 ? 11.395 9.110 -18.424 1.00 76.94 90 THR A CA 1
ATOM 728 C C . THR A 1 90 ? 10.783 9.068 -17.033 1.00 76.94 90 THR A C 1
ATOM 730 O O . THR A 1 90 ? 9.964 8.214 -16.698 1.00 76.94 90 THR A O 1
ATOM 733 N N . GLU A 1 91 ? 11.175 10.037 -16.223 1.00 71.81 91 GLU A N 1
ATOM 734 C CA . GLU A 1 91 ? 10.609 10.268 -14.899 1.00 71.81 91 GLU A CA 1
ATOM 735 C C . GLU A 1 91 ? 9.077 10.332 -14.923 1.00 71.81 91 GLU A C 1
ATOM 737 O O . GLU A 1 91 ? 8.434 9.786 -14.035 1.00 71.81 91 GLU A O 1
ATOM 742 N N . ALA A 1 92 ? 8.487 10.944 -15.954 1.00 75.25 92 ALA A N 1
ATOM 743 C CA . ALA A 1 92 ? 7.038 11.024 -16.101 1.00 75.25 92 ALA A CA 1
ATOM 744 C C . ALA A 1 92 ? 6.397 9.632 -16.235 1.00 75.25 92 ALA A C 1
ATOM 746 O O . ALA A 1 92 ? 5.384 9.365 -15.588 1.00 75.25 92 ALA A O 1
ATOM 747 N N . THR A 1 93 ? 7.011 8.734 -17.015 1.00 78.44 93 THR 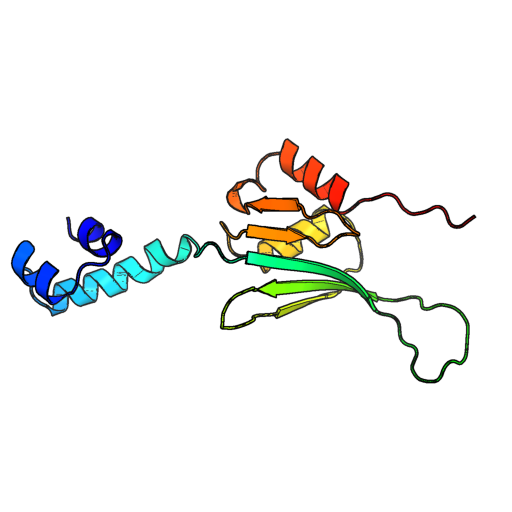A N 1
ATOM 748 C CA . THR A 1 93 ? 6.557 7.345 -17.168 1.00 78.44 93 THR A CA 1
ATOM 749 C C . THR A 1 93 ? 6.657 6.586 -15.845 1.00 78.44 93 THR A C 1
ATOM 751 O O . THR A 1 93 ? 5.684 5.970 -15.416 1.00 78.44 93 THR A O 1
ATOM 754 N N . LEU A 1 94 ? 7.802 6.677 -15.159 1.00 79.12 94 LEU A N 1
ATOM 755 C CA . LEU A 1 94 ? 8.036 5.985 -13.885 1.00 79.12 94 LEU A CA 1
ATOM 756 C C . LEU A 1 94 ? 7.088 6.485 -12.787 1.00 79.12 94 LEU A C 1
ATOM 758 O O . LEU A 1 94 ? 6.451 5.686 -12.104 1.00 79.12 94 LEU A O 1
ATOM 762 N N . LEU A 1 95 ? 6.915 7.802 -12.665 1.00 78.88 95 LEU A N 1
ATOM 763 C CA . LEU A 1 95 ? 5.966 8.402 -11.726 1.00 78.88 95 LEU A CA 1
ATOM 764 C C . LEU A 1 95 ? 4.518 8.026 -12.047 1.00 78.88 95 LEU A C 1
ATOM 766 O O . LEU A 1 95 ? 3.730 7.809 -11.128 1.00 78.88 95 LEU A O 1
ATOM 770 N N . GLY A 1 96 ? 4.160 7.933 -13.330 1.00 80.56 96 GLY A N 1
ATOM 771 C CA . GLY A 1 96 ? 2.842 7.469 -13.760 1.00 80.56 96 GLY A CA 1
ATOM 772 C C . GLY A 1 96 ? 2.559 6.040 -13.297 1.00 80.56 96 GLY A C 1
ATOM 773 O O . GLY A 1 96 ? 1.492 5.771 -12.743 1.00 80.56 96 GLY A O 1
ATOM 774 N N . 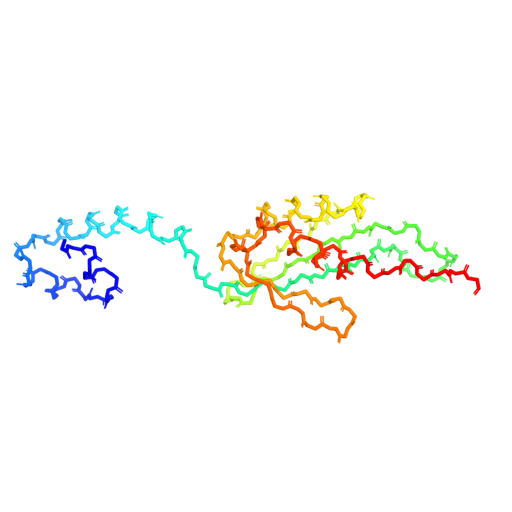ILE A 1 97 ? 3.539 5.143 -13.441 1.00 83.06 97 ILE A N 1
ATOM 775 C CA . ILE A 1 97 ? 3.433 3.756 -12.975 1.00 83.06 97 ILE A CA 1
ATOM 776 C C . ILE A 1 97 ? 3.294 3.726 -11.449 1.00 83.06 97 ILE A C 1
ATOM 778 O O . ILE A 1 97 ? 2.341 3.147 -10.935 1.00 83.06 97 ILE A O 1
ATOM 782 N N . ILE A 1 98 ? 4.165 4.424 -10.717 1.00 81.38 98 ILE A N 1
ATOM 783 C CA . ILE A 1 98 ? 4.114 4.474 -9.248 1.00 81.38 98 ILE A CA 1
ATOM 784 C C . ILE A 1 98 ? 2.754 4.981 -8.758 1.00 81.38 98 ILE A C 1
ATOM 786 O O . ILE A 1 98 ? 2.155 4.366 -7.887 1.00 81.38 98 ILE A O 1
ATOM 790 N N . ARG A 1 99 ? 2.211 6.051 -9.348 1.00 79.75 99 ARG A N 1
ATOM 791 C CA . ARG A 1 99 ? 0.888 6.586 -8.974 1.00 79.75 99 ARG A CA 1
ATOM 792 C C . ARG A 1 99 ? -0.268 5.633 -9.270 1.00 79.75 99 ARG A C 1
ATOM 794 O O . ARG A 1 99 ? -1.310 5.747 -8.636 1.00 79.75 99 ARG A O 1
ATOM 801 N N . THR A 1 100 ? -0.101 4.741 -10.242 1.00 83.69 100 THR A N 1
ATOM 802 C CA . THR A 1 100 ? -1.133 3.772 -10.626 1.00 83.69 100 THR A CA 1
ATOM 803 C C . THR A 1 100 ? -1.152 2.574 -9.680 1.00 83.69 100 THR A C 1
ATOM 805 O O . THR A 1 100 ? -2.227 2.101 -9.325 1.00 83.69 100 THR A O 1
ATOM 808 N N . TYR A 1 101 ? 0.025 2.088 -9.271 1.00 80.19 101 TYR A N 1
ATOM 809 C CA . TYR A 1 101 ? 0.156 0.843 -8.504 1.00 80.19 101 TYR A CA 1
ATOM 810 C C . TYR A 1 101 ? 0.407 1.046 -7.005 1.00 80.19 101 TYR A C 1
ATOM 812 O O . TYR A 1 101 ? 0.161 0.129 -6.229 1.00 80.19 101 TYR A O 1
ATOM 820 N N . VAL A 1 102 ? 0.874 2.222 -6.575 1.00 77.94 102 VAL A N 1
ATOM 821 C CA . VAL A 1 102 ? 1.165 2.522 -5.167 1.00 77.94 102 VAL A CA 1
ATOM 822 C C . VAL A 1 102 ? 0.089 3.434 -4.591 1.00 77.94 102 VAL A C 1
ATOM 824 O O . VAL A 1 102 ? -0.133 4.546 -5.075 1.00 77.94 102 VAL A O 1
ATOM 827 N N . LEU A 1 103 ? -0.539 2.986 -3.503 1.00 75.44 103 LEU A N 1
ATOM 828 C CA . LEU A 1 103 ? -1.567 3.752 -2.806 1.00 75.44 103 LEU A CA 1
ATOM 829 C C . LEU A 1 103 ? -1.014 5.081 -2.255 1.00 75.44 103 LEU A C 1
ATOM 831 O O . LEU A 1 103 ? 0.156 5.158 -1.842 1.00 75.44 103 LEU A O 1
ATOM 835 N N . PRO A 1 104 ? -1.842 6.141 -2.209 1.00 66.75 104 PRO A N 1
ATOM 836 C CA . PRO A 1 104 ? -1.463 7.389 -1.560 1.00 66.75 104 PRO A CA 1
ATOM 837 C C . PRO A 1 104 ? -1.127 7.135 -0.083 1.00 66.75 104 PRO A C 1
ATOM 839 O O . PRO A 1 104 ? -1.712 6.263 0.549 1.00 66.75 104 PRO A O 1
ATOM 842 N N . LEU A 1 105 ? -0.181 7.907 0.466 1.00 66.94 105 LEU A N 1
ATOM 843 C CA . LEU A 1 105 ? 0.365 7.761 1.833 1.00 66.94 105 LEU A CA 1
ATOM 844 C C . LEU A 1 105 ? 1.261 6.538 2.095 1.00 66.94 105 LEU A C 1
ATOM 846 O O . LEU A 1 105 ? 1.778 6.407 3.200 1.00 66.94 105 LEU A O 1
ATOM 850 N N . SER A 1 106 ? 1.545 5.715 1.087 1.00 70.25 106 SER A N 1
ATOM 851 C CA . SER A 1 106 ? 2.563 4.663 1.207 1.00 70.25 106 SER A CA 1
ATOM 852 C C . SER A 1 106 ? 3.974 5.246 1.362 1.00 70.25 106 SER A C 1
ATOM 854 O O . SER A 1 106 ? 4.271 6.350 0.883 1.00 70.25 106 SER A O 1
ATOM 856 N N . ILE A 1 107 ? 4.857 4.486 2.007 1.00 74.56 107 ILE A N 1
ATOM 857 C CA . ILE A 1 107 ? 6.286 4.783 2.113 1.00 74.56 107 ILE A CA 1
ATOM 858 C C . ILE A 1 107 ? 6.994 4.044 0.981 1.00 74.56 107 ILE A C 1
ATOM 860 O O . ILE A 1 107 ? 7.011 2.818 0.946 1.00 74.56 107 ILE A O 1
ATOM 864 N N . ILE A 1 108 ? 7.592 4.784 0.057 1.00 73.88 108 ILE A N 1
ATOM 865 C CA . ILE A 1 108 ? 8.366 4.214 -1.040 1.00 73.88 108 ILE A CA 1
ATOM 866 C C . ILE A 1 108 ? 9.818 4.096 -0.588 1.00 73.88 108 ILE A C 1
ATOM 868 O O . ILE A 1 108 ? 10.433 5.086 -0.184 1.00 73.88 108 ILE A O 1
ATOM 872 N N . MET A 1 109 ? 10.357 2.884 -0.678 1.00 72.50 109 MET A N 1
ATOM 873 C CA . MET A 1 109 ? 11.779 2.598 -0.561 1.00 72.50 109 MET A CA 1
ATOM 874 C C . MET A 1 109 ? 12.304 2.217 -1.940 1.00 72.50 109 MET A C 1
ATOM 876 O O . MET A 1 109 ? 11.953 1.181 -2.493 1.00 72.50 109 MET A O 1
ATOM 880 N N . THR A 1 110 ? 13.145 3.061 -2.519 1.00 68.75 110 THR A N 1
ATOM 881 C CA . THR A 1 110 ? 13.790 2.756 -3.798 1.00 68.75 110 THR A CA 1
ATOM 882 C C . THR A 1 110 ? 15.189 2.212 -3.534 1.00 68.75 110 THR A C 1
ATOM 884 O O . THR A 1 110 ? 15.957 2.840 -2.804 1.00 68.75 110 THR A O 1
ATOM 887 N N . ILE A 1 111 ? 15.530 1.064 -4.124 1.00 59.28 111 ILE A N 1
ATOM 888 C CA . ILE A 1 111 ? 16.868 0.460 -4.019 1.00 59.28 111 ILE A CA 1
ATOM 889 C C . ILE A 1 111 ? 17.616 0.715 -5.328 1.00 59.28 111 ILE A C 1
ATOM 891 O O . ILE A 1 111 ? 17.984 -0.195 -6.058 1.00 59.28 111 ILE A O 1
ATOM 895 N N . VAL A 1 112 ? 17.854 1.987 -5.646 1.00 54.44 112 VAL A N 1
ATOM 896 C CA . VAL A 1 112 ? 18.807 2.322 -6.707 1.00 54.44 112 VAL A CA 1
ATOM 897 C C . VAL A 1 112 ? 20.191 2.340 -6.063 1.00 54.44 112 VAL A C 1
ATOM 899 O O . VAL A 1 112 ? 20.458 3.168 -5.196 1.00 54.44 112 VAL A O 1
ATOM 902 N N . PHE A 1 113 ? 21.026 1.364 -6.436 1.00 40.16 113 PHE A N 1
ATOM 903 C CA . PHE A 1 113 ? 22.475 1.282 -6.190 1.00 40.16 113 PHE A CA 1
ATOM 904 C C . PHE A 1 113 ? 22.965 2.002 -4.909 1.00 40.16 113 PHE A C 1
ATOM 906 O O . PHE A 1 113 ? 23.402 3.150 -4.934 1.00 40.16 113 PHE A O 1
ATOM 913 N N . CYS A 1 114 ? 22.930 1.301 -3.772 1.00 34.09 114 CYS A N 1
ATOM 914 C CA . CYS A 1 114 ? 23.548 1.716 -2.501 1.00 34.09 114 CYS A CA 1
ATOM 915 C C . CYS A 1 114 ? 23.045 3.007 -1.811 1.00 34.09 114 CYS A C 1
ATOM 917 O O . CYS A 1 114 ? 23.670 3.414 -0.832 1.00 34.09 114 CYS A O 1
ATOM 919 N N . HIS A 1 115 ? 21.920 3.622 -2.201 1.00 31.33 115 HIS A N 1
ATOM 920 C CA . HIS A 1 115 ? 21.343 4.740 -1.432 1.00 31.33 115 HIS A CA 1
ATOM 921 C C . HIS A 1 115 ? 19.844 4.557 -1.151 1.00 31.33 115 HIS A C 1
ATOM 923 O O . HIS A 1 115 ? 19.005 4.691 -2.039 1.00 31.33 115 HIS A O 1
ATOM 929 N N . ILE A 1 116 ? 19.497 4.281 0.112 1.00 43.84 116 ILE A N 1
ATOM 930 C CA . ILE A 1 116 ? 18.101 4.162 0.555 1.00 43.84 116 ILE A CA 1
ATOM 931 C C . ILE A 1 116 ? 17.511 5.568 0.661 1.00 43.84 116 ILE A C 1
ATOM 933 O O . ILE A 1 116 ? 17.902 6.342 1.533 1.00 43.84 116 ILE A O 1
ATOM 937 N N . THR A 1 117 ? 16.540 5.888 -0.194 1.00 53.44 117 THR A N 1
ATOM 938 C CA . THR A 1 117 ? 15.734 7.107 -0.032 1.00 53.44 117 THR A CA 1
ATOM 939 C C . THR A 1 117 ? 14.318 6.718 0.365 1.00 53.44 117 THR A C 1
ATOM 941 O O . THR A 1 117 ? 13.656 5.972 -0.352 1.0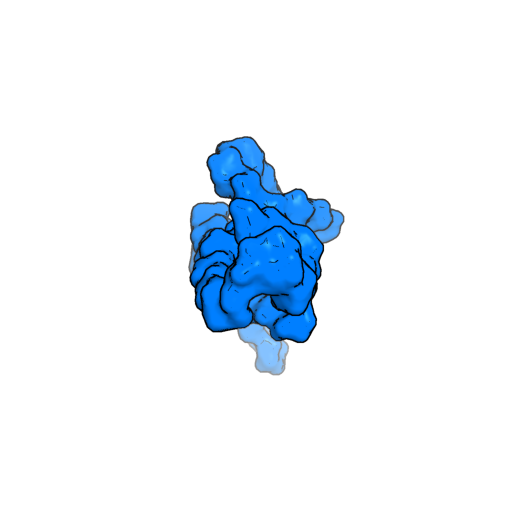0 53.44 117 THR A O 1
ATOM 944 N N . ILE A 1 118 ? 13.873 7.214 1.521 1.00 55.53 118 ILE A N 1
ATOM 945 C CA . ILE A 1 118 ? 12.524 7.008 2.053 1.00 55.53 118 ILE A CA 1
ATOM 946 C C . ILE A 1 118 ? 11.679 8.205 1.637 1.00 55.53 118 ILE A C 1
ATOM 948 O O . ILE A 1 118 ? 11.981 9.338 2.016 1.00 55.53 118 ILE A O 1
ATOM 952 N N . LEU A 1 119 ? 10.624 7.967 0.862 1.00 58.91 119 LEU A N 1
ATOM 953 C CA . LEU A 1 119 ? 9.733 9.026 0.401 1.00 58.91 119 LEU A CA 1
ATOM 954 C C . LEU A 1 119 ? 8.288 8.676 0.704 1.00 58.91 119 LEU A C 1
ATOM 956 O O . LEU A 1 119 ? 7.832 7.565 0.452 1.00 58.91 119 LEU A O 1
ATOM 960 N N . THR A 1 120 ? 7.549 9.639 1.238 1.00 55.88 120 THR A N 1
ATOM 961 C CA . THR A 1 120 ? 6.117 9.490 1.476 1.00 55.88 120 THR A CA 1
ATOM 962 C C . THR A 1 120 ? 5.344 9.911 0.229 1.00 55.88 120 THR A C 1
ATOM 964 O O . THR A 1 120 ? 5.559 10.987 -0.337 1.00 55.88 120 THR A O 1
ATOM 967 N N . ASN A 1 121 ? 4.406 9.068 -0.208 1.00 53.56 121 ASN A N 1
ATOM 968 C CA . ASN A 1 121 ? 3.629 9.294 -1.432 1.00 53.56 121 ASN A CA 1
ATOM 969 C C . ASN A 1 121 ? 2.684 10.521 -1.328 1.00 53.56 121 ASN A C 1
ATOM 971 O O . ASN A 1 121 ? 2.211 11.041 -2.333 1.00 53.56 121 ASN A O 1
ATOM 975 N N . SER A 1 122 ? 2.461 11.070 -0.124 1.00 48.47 122 SER A N 1
ATOM 976 C CA . SER A 1 122 ? 1.804 12.379 0.074 1.00 48.47 122 SER A CA 1
ATOM 977 C C . SER A 1 122 ? 2.605 13.567 -0.467 1.00 48.47 122 SER A C 1
ATOM 979 O O . SER A 1 122 ? 2.014 14.586 -0.821 1.00 48.47 122 SER A O 1
ATOM 981 N N . ILE A 1 123 ? 3.936 13.464 -0.518 1.00 46.34 123 ILE A N 1
ATOM 982 C CA . ILE A 1 123 ? 4.849 14.579 -0.829 1.00 46.34 123 ILE A CA 1
ATOM 983 C C . ILE A 1 123 ? 5.243 14.587 -2.323 1.00 46.34 123 ILE A C 1
ATOM 985 O O . ILE A 1 123 ? 5.809 15.552 -2.834 1.00 46.34 123 ILE A O 1
ATOM 989 N N . LEU A 1 124 ? 4.816 13.570 -3.080 1.00 51.09 124 LEU A N 1
ATOM 990 C CA . LEU A 1 124 ? 4.987 13.413 -4.535 1.00 51.09 124 LEU A CA 1
ATOM 991 C C . LEU A 1 124 ? 4.213 14.437 -5.401 1.00 51.09 124 LEU A C 1
ATOM 993 O O . LEU A 1 124 ? 4.128 14.310 -6.627 1.00 51.09 124 LEU A O 1
ATOM 997 N N . THR A 1 125 ? 3.637 15.452 -4.759 1.00 46.22 125 THR A N 1
ATOM 998 C CA . THR A 1 125 ? 2.934 16.591 -5.360 1.00 46.22 125 THR A CA 1
ATOM 999 C C . THR A 1 125 ? 3.774 17.870 -5.359 1.00 46.22 125 THR A C 1
ATOM 1001 O O . THR A 1 125 ? 3.437 18.814 -6.071 1.00 46.22 125 THR A O 1
ATOM 1004 N N . SER A 1 126 ? 4.877 17.914 -4.599 1.00 48.88 126 SER A N 1
ATOM 1005 C CA . SER A 1 126 ? 5.744 19.090 -4.518 1.00 48.88 126 SER A CA 1
ATOM 1006 C C . SER A 1 126 ? 6.843 19.051 -5.602 1.00 48.88 126 SER A C 1
ATOM 1008 O O . SER A 1 126 ? 7.506 18.019 -5.773 1.00 48.88 126 SER A O 1
ATOM 1010 N N . PRO A 1 127 ? 7.087 20.157 -6.335 1.00 48.75 127 PRO A N 1
ATOM 1011 C CA . PRO A 1 127 ? 8.047 20.188 -7.445 1.00 48.75 127 PRO A CA 1
ATOM 1012 C C . PRO A 1 127 ? 9.502 19.923 -7.013 1.00 48.75 127 PRO A C 1
ATOM 1014 O O . PRO A 1 127 ? 10.284 19.379 -7.788 1.00 48.75 127 PRO A O 1
ATOM 1017 N N . LEU A 1 128 ? 9.862 20.231 -5.761 1.00 48.16 128 LEU A N 1
ATOM 1018 C CA . LEU A 1 128 ? 11.198 19.978 -5.196 1.00 48.16 128 LEU A CA 1
ATOM 1019 C C . LEU A 1 128 ? 11.461 18.479 -4.954 1.00 48.16 128 LEU A C 1
ATOM 1021 O O . LEU A 1 128 ? 12.587 17.999 -5.094 1.00 48.16 128 LEU A O 1
ATOM 1025 N N . THR A 1 129 ? 10.419 17.718 -4.617 1.00 49.41 129 THR A N 1
ATOM 1026 C CA . THR A 1 129 ? 10.519 16.283 -4.302 1.00 49.41 129 THR A CA 1
ATOM 1027 C C . THR A 1 129 ? 10.495 15.434 -5.564 1.00 49.41 129 THR A C 1
ATOM 1029 O O . THR A 1 129 ? 11.238 14.462 -5.656 1.00 49.41 129 THR A O 1
ATOM 1032 N N . ILE A 1 130 ? 9.716 15.854 -6.566 1.00 51.91 130 ILE A N 1
ATOM 1033 C CA . ILE A 1 130 ? 9.738 15.295 -7.923 1.00 51.91 130 ILE A CA 1
ATOM 1034 C C . ILE A 1 130 ? 11.149 15.426 -8.518 1.00 51.91 130 ILE A C 1
ATOM 1036 O O . ILE A 1 130 ? 11.716 14.431 -8.953 1.00 51.91 130 ILE A O 1
ATOM 1040 N N . ALA A 1 131 ? 11.783 16.599 -8.399 1.00 52.62 131 ALA A N 1
ATOM 1041 C CA . ALA A 1 131 ? 13.170 16.805 -8.829 1.00 52.62 131 ALA A CA 1
ATOM 1042 C C . ALA A 1 131 ? 14.197 15.942 -8.064 1.00 52.62 131 ALA A C 1
ATOM 1044 O O . ALA A 1 131 ? 15.243 15.587 -8.602 1.00 52.62 131 ALA A O 1
ATOM 1045 N N . THR A 1 132 ? 13.912 15.587 -6.808 1.00 52.22 132 THR A N 1
ATOM 1046 C CA . THR A 1 132 ? 14.780 14.712 -6.002 1.00 52.22 132 THR A CA 1
ATOM 1047 C C . THR A 1 132 ? 14.612 13.249 -6.412 1.00 52.22 132 THR A C 1
ATOM 1049 O O . THR A 1 132 ? 15.600 12.559 -6.637 1.00 52.22 132 THR A O 1
ATOM 1052 N N . LEU A 1 133 ? 13.371 12.792 -6.601 1.00 51.53 133 LEU A N 1
ATOM 1053 C CA . LEU A 1 133 ? 13.053 11.468 -7.141 1.00 51.53 133 LEU A CA 1
ATOM 1054 C C . LEU A 1 133 ? 13.600 11.265 -8.542 1.00 51.53 133 LEU A C 1
ATOM 1056 O O . LE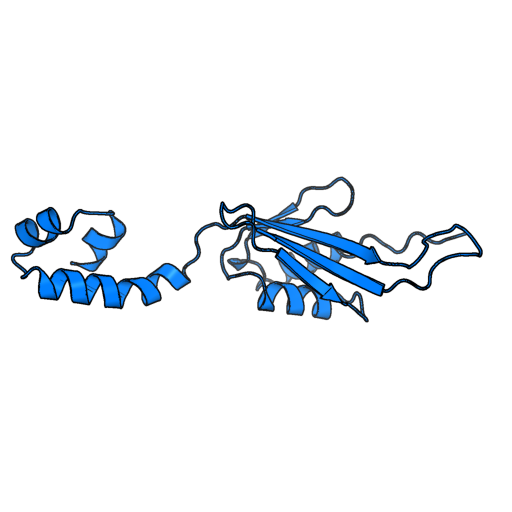U A 1 133 ? 14.137 10.208 -8.850 1.00 51.53 133 LEU A O 1
ATOM 1060 N N . SER A 1 134 ? 13.500 12.286 -9.382 1.00 51.06 134 SER A N 1
ATOM 1061 C CA . SER A 1 134 ? 14.036 12.236 -10.728 1.00 51.06 134 SER A CA 1
ATOM 1062 C C . SER A 1 134 ? 15.539 12.170 -10.754 1.00 51.06 134 SER A C 1
ATOM 1064 O O . SER A 1 134 ? 16.084 11.415 -11.539 1.00 51.06 134 SER A O 1
ATOM 1066 N N . ARG A 1 135 ? 16.211 12.901 -9.867 1.00 49.38 135 ARG A N 1
ATOM 1067 C CA . ARG A 1 135 ? 17.659 12.838 -9.696 1.00 49.38 135 ARG A CA 1
ATOM 1068 C C . ARG A 1 135 ? 18.125 11.489 -9.133 1.00 49.38 135 ARG A C 1
ATOM 1070 O O . ARG A 1 135 ? 19.206 11.043 -9.495 1.00 49.38 135 ARG A O 1
ATOM 1077 N N . ILE A 1 136 ? 17.318 10.836 -8.293 1.00 51.84 136 ILE A N 1
ATOM 1078 C CA . ILE A 1 136 ? 17.597 9.500 -7.732 1.00 51.84 136 ILE A CA 1
ATOM 1079 C C . ILE A 1 136 ? 17.354 8.390 -8.768 1.00 51.84 136 ILE A C 1
ATOM 1081 O O . ILE A 1 136 ? 18.179 7.492 -8.897 1.00 51.84 136 ILE A O 1
ATOM 1085 N N . LEU A 1 137 ? 16.264 8.465 -9.540 1.00 52.44 137 LEU A N 1
ATOM 1086 C CA . LEU A 1 137 ? 15.954 7.521 -10.626 1.00 52.44 137 LEU A CA 1
ATOM 1087 C C . LEU A 1 137 ? 16.816 7.768 -11.886 1.00 52.44 137 LEU A C 1
ATOM 1089 O O . LEU A 1 137 ? 17.028 6.860 -12.684 1.00 52.44 137 LEU A O 1
ATOM 1093 N N . LYS A 1 138 ? 17.355 8.984 -12.063 1.00 48.47 138 LYS A N 1
ATOM 1094 C CA . LYS A 1 138 ? 18.284 9.380 -13.138 1.00 48.47 138 LYS A CA 1
ATOM 1095 C C . LYS A 1 138 ? 19.709 9.595 -12.609 1.00 48.47 138 LYS A C 1
ATOM 1097 O O . LYS A 1 138 ? 20.312 10.631 -12.896 1.00 48.47 138 LYS A O 1
ATOM 1102 N N . LEU A 1 139 ? 20.283 8.641 -11.872 1.00 39.34 139 LEU A N 1
ATOM 1103 C CA . LEU A 1 139 ? 21.748 8.591 -11.845 1.00 39.34 139 LEU A CA 1
ATOM 1104 C C . LEU A 1 139 ? 22.226 8.368 -13.288 1.00 39.34 139 LEU A C 1
ATOM 1106 O O . LEU A 1 139 ? 21.706 7.507 -14.000 1.00 39.34 139 LEU A O 1
ATOM 1110 N N . GLU A 1 140 ? 23.110 9.263 -13.722 1.00 39.75 140 GLU A N 1
ATOM 1111 C CA . GLU A 1 140 ? 23.507 9.517 -15.107 1.00 39.75 140 GLU A CA 1
ATOM 1112 C C . GLU A 1 140 ? 23.814 8.235 -15.903 1.00 39.75 140 GLU A C 1
ATOM 1114 O O . GLU A 1 140 ? 24.309 7.257 -15.334 1.00 39.75 140 GLU A O 1
ATOM 1119 N N . PRO A 1 141 ? 23.562 8.211 -17.228 1.00 35.25 141 PRO A N 1
ATOM 1120 C CA . PRO A 1 141 ? 24.058 7.128 -18.064 1.00 35.25 141 PRO A CA 1
ATOM 1121 C C . PRO A 1 141 ? 25.579 7.082 -17.919 1.00 35.25 141 PRO A C 1
ATOM 1123 O O . PRO A 1 141 ? 26.262 8.024 -18.312 1.00 35.25 141 PRO A O 1
ATOM 1126 N N . ILE A 1 142 ? 26.106 5.994 -17.352 1.00 34.50 142 ILE A N 1
ATOM 1127 C CA . ILE A 1 142 ? 27.541 5.708 -17.384 1.00 34.50 142 ILE A CA 1
ATOM 1128 C C . ILE A 1 142 ? 27.948 5.787 -18.861 1.00 34.50 142 ILE A C 1
ATOM 1130 O O . ILE A 1 142 ? 27.412 5.006 -19.660 1.00 34.50 142 ILE A O 1
ATOM 1134 N N . PRO A 1 143 ? 28.826 6.725 -19.264 1.00 28.66 143 PRO A N 1
ATOM 1135 C CA . PRO A 1 143 ? 29.336 6.717 -20.618 1.00 28.66 143 PRO A CA 1
ATOM 1136 C C . PRO A 1 143 ? 30.126 5.422 -20.769 1.00 28.66 143 PRO A C 1
ATOM 1138 O O . PRO A 1 143 ? 31.128 5.207 -20.093 1.00 28.66 143 PRO A O 1
ATOM 1141 N N . ILE A 1 144 ? 29.636 4.526 -21.621 1.00 41.78 144 ILE A N 1
ATOM 1142 C CA . ILE A 1 144 ? 30.431 3.399 -22.089 1.00 41.78 144 ILE A CA 1
ATOM 1143 C C . ILE A 1 144 ? 31.422 3.996 -23.091 1.00 41.78 144 ILE A C 1
ATOM 1145 O O . ILE A 1 144 ? 31.090 4.159 -24.266 1.00 41.78 144 ILE A O 1
ATOM 1149 N N . VAL A 1 145 ? 32.598 4.373 -22.590 1.00 40.12 145 VAL A N 1
ATOM 1150 C CA . VAL A 1 145 ? 33.854 4.503 -23.340 1.00 40.12 145 VAL A CA 1
ATOM 1151 C C . VAL A 1 145 ? 34.935 3.799 -22.539 1.00 40.12 145 VAL A C 1
ATOM 1153 O O . VAL A 1 145 ? 35.050 4.104 -21.332 1.00 40.12 145 VAL A O 1
#

Secondary structure (DSSP, 8-state):
-HHHHHHTT--HHHHHHHH---HHHHHHHHHHHHHHHHTT----EEEEEEEEE---SS--SS---PEEEEEEEE-STT--EEEEEES---HHHHHHHHHHHS-TT-EEEEEETTEEEEEETTSTTSHHHHHHHHHHHT-------